Protein AF-A0AA37Z8Y3-F1 (afdb_monomer_lite)

pLDDT: mean 75.67, std 16.86, range [29.8, 94.69]

Foldseek 3Di:
DDDDPPPDDPDPPPPPPPVPPDCPPPDQLLVDALLRLLLQLLLCVLVVVPVSNCRSVVNNVVVCVVVVNDGPDDPVSSPVSSVVSNVVNVVVVVVVVVVVVVVVVVVVVVVVVVVVVVVVVVVVVVVVVVVVVVVVVVVVVVVVVVVVVVVVVVCVVVVPD

Radius of gyration: 39.71 Å; chains: 1; bounding box: 54×67×128 Å

Sequence (161 aa):
MMKAKNIALAIAVSISFLAGCSTTPLKPAMQMTDAELCTTYGYSMAAGDSNRMLEVGNEAQKRMDAHGGVLSVPKETCQALSQAGVNQLSQEQAETARSQAAWAAIGQMGQQMQAQQAQQDAYNNQQMQQANQQIQQQQQMMLMQQQTQALQGINRSLGGW

Structure (mmCIF, N/CA/C/O backbone):
data_AF-A0AA37Z8Y3-F1
#
_entry.id   AF-A0AA37Z8Y3-F1
#
loop_
_atom_site.group_PDB
_atom_site.id
_atom_site.type_symbol
_atom_site.label_atom_id
_atom_site.label_alt_id
_atom_site.label_comp_id
_atom_site.label_asym_id
_atom_site.label_entity_id
_atom_site.label_seq_id
_atom_site.pdbx_PDB_ins_code
_atom_site.Cartn_x
_atom_site.Cartn_y
_atom_site.Cartn_z
_atom_site.occupancy
_atom_site.B_iso_or_equiv
_atom_site.auth_seq_id
_atom_site.auth_comp_id
_atom_site.auth_asym_id
_atom_site.auth_atom_id
_atom_site.pdbx_PDB_model_num
ATOM 1 N N . MET A 1 1 ? -12.911 56.782 19.889 1.00 40.12 1 MET A N 1
ATOM 2 C CA . MET A 1 1 ? -12.035 55.733 20.455 1.00 40.12 1 MET A CA 1
ATOM 3 C C . MET A 1 1 ? -12.911 54.653 21.070 1.00 40.12 1 MET A C 1
ATOM 5 O O . MET A 1 1 ? -13.596 54.972 22.023 1.00 40.12 1 MET A O 1
ATOM 9 N N . MET A 1 2 ? -12.922 53.436 20.515 1.00 29.80 2 MET A N 1
ATOM 10 C CA . MET A 1 2 ? -13.019 52.143 21.223 1.00 29.80 2 MET A CA 1
ATOM 11 C C . MET A 1 2 ? -13.063 51.018 20.178 1.00 29.80 2 MET A C 1
ATOM 13 O O . MET A 1 2 ? -13.862 51.038 19.248 1.00 29.80 2 MET A O 1
ATOM 17 N N . LYS A 1 3 ? -12.104 50.096 20.303 1.00 40.84 3 LYS A N 1
ATOM 18 C CA . LYS A 1 3 ? -11.860 48.931 19.448 1.00 40.84 3 LYS A CA 1
ATOM 19 C C . LYS A 1 3 ? -12.867 47.830 19.787 1.00 40.84 3 LYS A C 1
ATOM 21 O O . LYS A 1 3 ? -12.853 47.356 20.917 1.00 40.84 3 LYS A O 1
ATOM 26 N N . ALA A 1 4 ? -13.624 47.345 18.808 1.00 42.81 4 ALA A N 1
ATOM 27 C CA . ALA A 1 4 ? -14.234 46.019 18.869 1.00 42.81 4 ALA A CA 1
ATOM 28 C C . ALA A 1 4 ? -13.414 45.086 17.969 1.00 42.81 4 ALA A C 1
ATOM 30 O O . ALA A 1 4 ? -13.477 45.147 16.744 1.00 42.81 4 ALA A O 1
ATOM 31 N N . LYS A 1 5 ? -12.552 44.285 18.602 1.00 42.62 5 LYS A N 1
ATOM 32 C CA . LYS A 1 5 ? -11.851 43.174 17.960 1.00 42.62 5 LYS A CA 1
ATOM 33 C C . LYS A 1 5 ? -12.881 42.070 17.718 1.00 42.62 5 LYS A C 1
ATOM 35 O O . LYS A 1 5 ? -13.287 41.410 18.669 1.00 42.62 5 LYS A O 1
ATOM 40 N N . ASN A 1 6 ? -13.269 41.859 16.465 1.00 44.00 6 ASN A N 1
ATOM 41 C CA . ASN A 1 6 ? -14.015 40.670 16.058 1.00 44.00 6 ASN A CA 1
ATOM 42 C C . ASN A 1 6 ? -13.067 39.465 16.094 1.00 44.00 6 ASN A C 1
ATOM 44 O O . ASN A 1 6 ? -12.444 39.108 15.099 1.00 44.00 6 ASN A O 1
ATOM 48 N N . ILE A 1 7 ? -12.911 38.882 17.281 1.00 52.03 7 ILE A N 1
ATOM 49 C CA 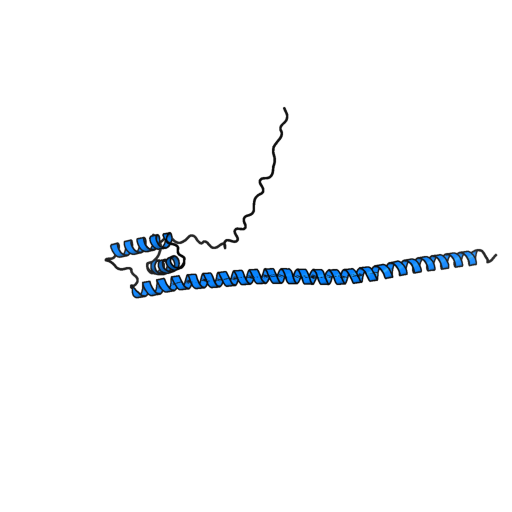. ILE A 1 7 ? -12.352 37.545 17.461 1.00 52.03 7 ILE A CA 1
ATOM 50 C C . ILE A 1 7 ? -13.543 36.597 17.371 1.00 52.03 7 ILE A C 1
ATOM 52 O O . ILE A 1 7 ? -14.281 36.432 18.336 1.00 52.03 7 ILE A O 1
ATOM 56 N N . ALA A 1 8 ? -13.752 36.007 16.200 1.00 46.00 8 ALA A N 1
ATOM 57 C CA . ALA A 1 8 ? -14.709 34.925 16.025 1.00 46.00 8 ALA A CA 1
ATOM 58 C C . ALA A 1 8 ? -14.063 33.834 15.168 1.00 46.00 8 ALA A C 1
ATOM 60 O O . ALA A 1 8 ? -14.142 33.837 13.946 1.00 46.00 8 ALA A O 1
ATOM 61 N N . LEU A 1 9 ? -13.352 32.957 15.878 1.00 39.00 9 LEU A N 1
ATOM 62 C CA . LEU A 1 9 ? -13.372 31.509 15.691 1.00 39.00 9 LEU A CA 1
ATOM 63 C C . LEU A 1 9 ? -13.322 31.018 14.228 1.00 39.00 9 LEU A C 1
ATOM 65 O O . LEU A 1 9 ? -14.317 30.570 13.664 1.00 39.00 9 LEU A O 1
ATOM 69 N N . ALA A 1 10 ? -12.126 31.016 13.638 1.00 41.56 10 ALA A N 1
ATOM 70 C CA . ALA A 1 10 ? -11.835 30.106 12.537 1.00 41.56 10 ALA A CA 1
ATOM 71 C C . ALA A 1 10 ? -11.778 28.687 13.120 1.00 41.56 10 ALA A C 1
ATOM 73 O O . ALA A 1 10 ? -10.770 28.272 13.691 1.00 41.56 10 ALA A O 1
ATOM 74 N N . ILE A 1 11 ? -12.904 27.981 13.050 1.00 48.59 11 ILE A N 1
ATOM 75 C CA . ILE A 1 11 ? -12.993 26.554 13.345 1.00 48.59 11 ILE A CA 1
ATOM 76 C C . ILE A 1 11 ? -12.061 25.857 12.354 1.00 48.59 11 ILE A C 1
ATOM 78 O O . ILE A 1 11 ? -12.352 25.763 11.162 1.00 48.59 11 ILE A O 1
ATOM 82 N N . ALA A 1 12 ? -10.909 25.417 12.856 1.00 43.72 12 ALA A N 1
ATOM 83 C CA . ALA A 1 12 ? -10.044 24.471 12.183 1.00 43.72 12 ALA A CA 1
ATOM 84 C C . ALA A 1 12 ? -10.837 23.170 12.026 1.00 43.72 12 ALA A C 1
ATOM 86 O O . ALA A 1 12 ? -10.908 22.356 12.944 1.00 43.72 12 ALA A O 1
ATOM 87 N N . VAL A 1 13 ? -11.500 23.017 10.880 1.00 45.16 13 VAL A N 1
ATOM 88 C CA . VAL A 1 13 ? -12.088 21.745 10.475 1.00 45.16 13 VAL A CA 1
ATOM 89 C C . VAL A 1 13 ? -10.921 20.817 10.169 1.00 45.16 13 VAL A C 1
ATOM 91 O O . VAL A 1 13 ? -10.295 20.873 9.112 1.00 45.16 13 VAL A O 1
ATOM 94 N N . SER A 1 14 ? -10.606 20.000 11.162 1.00 46.28 14 SER A N 1
ATOM 95 C CA . SER A 1 14 ? -9.785 18.808 11.080 1.00 46.28 14 SER A CA 1
ATOM 96 C C . SER A 1 14 ? -10.399 17.850 10.060 1.00 46.28 14 SER A C 1
ATOM 98 O O . SER A 1 14 ? -11.269 17.043 10.377 1.00 46.28 14 SER A O 1
ATOM 100 N N . ILE A 1 15 ? -9.938 17.940 8.812 1.00 51.19 15 ILE A N 1
ATOM 101 C CA . ILE A 1 15 ? -10.092 16.849 7.856 1.00 51.19 15 ILE A CA 1
ATOM 102 C C . ILE A 1 15 ? -8.981 15.856 8.165 1.00 51.19 15 ILE A C 1
ATOM 104 O O . ILE A 1 15 ? -7.804 16.086 7.888 1.00 51.19 15 ILE A O 1
ATOM 108 N N . SER A 1 16 ? -9.391 14.767 8.798 1.00 45.72 16 SER A N 1
ATOM 109 C CA . SER A 1 16 ? -8.635 13.546 9.010 1.00 45.72 16 SER A CA 1
ATOM 110 C C . SER A 1 16 ? -8.083 13.019 7.683 1.00 45.72 16 SER A C 1
ATOM 112 O O . SER A 1 16 ? -8.696 12.174 7.036 1.00 45.72 16 SER A O 1
ATOM 114 N N . PHE A 1 17 ? -6.896 13.471 7.282 1.00 37.41 17 PHE A N 1
ATOM 115 C CA . PHE A 1 17 ? -6.064 12.715 6.355 1.00 37.41 17 PHE A CA 1
ATOM 116 C C . PHE A 1 17 ? -5.413 11.571 7.136 1.00 37.41 17 PHE A C 1
ATOM 118 O O . PHE A 1 17 ? -4.233 11.597 7.458 1.00 37.41 17 PHE A O 1
ATOM 125 N N . LEU A 1 18 ? -6.197 10.523 7.390 1.00 44.38 18 LEU A N 1
ATOM 126 C CA . LEU A 1 18 ? -5.685 9.150 7.463 1.00 44.38 18 LEU A CA 1
ATOM 127 C C . LEU A 1 18 ? -5.412 8.629 6.035 1.00 44.38 18 LEU A C 1
ATOM 129 O O . LEU A 1 18 ? -5.648 7.466 5.724 1.00 44.38 18 LEU A O 1
ATOM 133 N N . ALA A 1 19 ? -4.936 9.499 5.139 1.00 46.28 19 ALA A N 1
ATOM 134 C CA . ALA A 1 19 ? -4.266 9.054 3.933 1.00 46.28 19 ALA A CA 1
ATOM 135 C C . ALA A 1 19 ? -2.916 8.523 4.410 1.00 46.28 19 ALA A C 1
ATOM 137 O O . ALA A 1 19 ? -2.111 9.288 4.939 1.00 46.28 19 ALA A O 1
ATOM 138 N N . GLY A 1 20 ? -2.736 7.205 4.330 1.00 40.12 20 GLY A N 1
ATOM 139 C CA . GLY A 1 20 ? -1.551 6.503 4.804 1.00 40.12 20 GLY A CA 1
ATOM 140 C C . GLY A 1 20 ? -0.266 7.272 4.503 1.00 40.12 20 GLY A C 1
ATOM 141 O O . GLY A 1 20 ? 0.034 7.600 3.355 1.00 40.12 20 GLY A O 1
ATOM 142 N N . CYS A 1 21 ? 0.486 7.576 5.558 1.00 46.00 21 CYS A N 1
ATOM 143 C CA . CYS A 1 21 ? 1.823 8.135 5.465 1.00 46.00 21 CYS A CA 1
ATOM 144 C C . CYS A 1 21 ? 2.772 7.095 4.854 1.00 46.00 21 CYS A C 1
ATOM 146 O O . CYS A 1 21 ? 3.476 6.409 5.584 1.00 46.00 21 CYS A O 1
ATOM 148 N N . SER A 1 22 ? 2.807 6.981 3.528 1.00 40.72 22 SER A N 1
ATOM 149 C CA . SER A 1 22 ? 3.980 6.481 2.802 1.00 40.72 22 SER A CA 1
ATOM 150 C C . SER A 1 22 ? 3.906 6.849 1.319 1.00 40.72 22 SER A C 1
ATOM 152 O O . SER A 1 22 ? 3.879 5.984 0.449 1.00 40.72 22 SER A O 1
ATOM 154 N N . THR A 1 23 ? 3.890 8.137 0.990 1.00 45.41 23 THR A N 1
ATOM 155 C CA . THR A 1 23 ? 4.282 8.559 -0.360 1.00 45.41 23 THR A CA 1
ATOM 156 C C . THR A 1 23 ? 5.756 8.919 -0.320 1.00 45.41 23 THR A C 1
ATOM 158 O O . THR A 1 23 ? 6.150 10.083 -0.305 1.00 45.41 23 THR A O 1
ATOM 161 N N . THR A 1 24 ? 6.607 7.889 -0.279 1.00 47.66 24 THR A N 1
ATOM 162 C CA . THR A 1 24 ? 7.974 8.061 -0.776 1.00 47.66 24 THR A CA 1
ATOM 163 C C . THR A 1 24 ? 7.840 8.711 -2.153 1.00 47.66 24 THR A C 1
ATOM 165 O O . THR A 1 24 ? 7.071 8.193 -2.970 1.00 47.66 24 THR A O 1
ATOM 168 N N . PRO A 1 25 ? 8.487 9.861 -2.411 1.00 54.38 25 PRO A N 1
ATOM 169 C CA . PRO A 1 25 ? 8.335 10.543 -3.684 1.00 54.38 25 PRO A CA 1
ATOM 170 C C . PRO A 1 25 ? 8.667 9.562 -4.805 1.00 54.38 25 PRO A C 1
ATOM 172 O O . PRO A 1 25 ? 9.706 8.897 -4.771 1.00 54.38 25 PRO A O 1
ATOM 175 N N . LEU A 1 26 ? 7.745 9.432 -5.763 1.00 73.56 26 LEU A N 1
ATOM 176 C CA . LEU A 1 26 ? 7.905 8.520 -6.886 1.00 73.56 26 LEU A CA 1
ATOM 177 C C . LEU A 1 26 ? 9.221 8.853 -7.592 1.00 73.56 26 LEU A C 1
ATOM 179 O O . LEU A 1 26 ? 9.425 9.979 -8.047 1.00 73.56 26 LEU A O 1
ATOM 183 N N . LYS A 1 27 ? 10.118 7.866 -7.676 1.00 85.19 27 LYS A N 1
ATOM 184 C CA . LYS A 1 27 ? 11.382 7.983 -8.411 1.00 85.19 27 LYS A CA 1
ATOM 185 C C . LYS A 1 27 ? 11.076 8.474 -9.837 1.00 85.19 27 LYS A C 1
ATOM 187 O O . LYS A 1 27 ? 10.258 7.838 -10.497 1.00 85.19 27 LYS A O 1
ATOM 192 N N . PRO A 1 28 ? 11.658 9.573 -10.338 1.00 89.06 28 PRO A N 1
ATOM 193 C CA . PRO A 1 28 ? 11.397 10.026 -11.707 1.00 89.06 28 PRO A CA 1
ATOM 194 C C . PRO A 1 28 ? 11.792 8.956 -12.733 1.00 89.06 28 PRO A C 1
ATOM 196 O O . PRO A 1 28 ? 12.810 8.286 -12.539 1.00 89.06 28 PRO A O 1
ATOM 199 N N . ALA A 1 29 ? 11.038 8.809 -13.829 1.00 90.44 29 ALA A N 1
ATOM 200 C CA . ALA A 1 29 ? 11.275 7.759 -14.830 1.00 90.44 29 ALA A CA 1
ATOM 201 C C . ALA A 1 29 ? 12.714 7.785 -15.377 1.00 90.44 29 ALA A C 1
ATOM 203 O O . ALA A 1 29 ? 13.362 6.750 -15.491 1.00 90.44 29 ALA A O 1
ATOM 204 N N . MET A 1 30 ? 13.277 8.977 -15.596 1.00 89.81 30 MET A N 1
ATOM 205 C CA . MET A 1 30 ? 14.659 9.159 -16.067 1.00 89.81 30 MET A CA 1
ATOM 206 C C . MET A 1 30 ? 15.737 8.549 -15.153 1.00 89.81 30 MET A C 1
ATOM 208 O O . MET A 1 30 ? 16.848 8.291 -15.604 1.00 89.81 30 MET A O 1
ATOM 212 N N . GLN A 1 31 ? 15.436 8.328 -13.870 1.00 90.62 31 GLN A N 1
ATOM 213 C CA . GLN A 1 31 ? 16.372 7.738 -12.907 1.00 90.62 31 GLN A CA 1
ATOM 214 C C . GLN A 1 31 ? 16.196 6.219 -12.784 1.00 90.62 31 GLN A C 1
ATOM 216 O O . GLN A 1 31 ? 16.954 5.564 -12.067 1.00 90.62 31 GLN A O 1
ATOM 221 N N . MET A 1 32 ? 15.167 5.654 -13.420 1.00 91.19 32 MET A N 1
ATOM 222 C CA . MET A 1 32 ? 14.862 4.228 -13.369 1.00 91.19 32 MET A CA 1
ATOM 223 C C . MET A 1 32 ? 15.792 3.419 -14.266 1.00 91.19 32 MET A C 1
ATOM 225 O O . MET A 1 32 ? 16.266 3.895 -15.291 1.00 91.19 32 MET A O 1
ATOM 229 N N . THR A 1 33 ? 16.023 2.170 -13.901 1.00 92.69 33 THR A N 1
ATOM 230 C CA . THR A 1 33 ? 16.534 1.124 -14.789 1.00 92.69 33 THR A CA 1
ATOM 231 C C . THR A 1 33 ? 15.429 0.658 -15.737 1.00 92.69 33 THR A C 1
ATOM 233 O O . THR A 1 33 ? 14.247 0.861 -15.466 1.00 92.69 33 THR A O 1
ATOM 236 N N . ASP A 1 34 ? 15.779 -0.009 -16.835 1.00 92.19 34 ASP A N 1
ATOM 237 C CA . ASP A 1 34 ? 14.764 -0.487 -17.785 1.00 92.19 34 ASP A CA 1
ATOM 238 C C . ASP A 1 34 ? 13.829 -1.536 -17.164 1.00 92.19 34 ASP A C 1
ATOM 240 O O . ASP A 1 34 ? 12.640 -1.571 -17.471 1.00 92.19 34 ASP A O 1
ATOM 244 N N . ALA A 1 35 ? 14.338 -2.340 -16.225 1.00 91.69 35 ALA A N 1
ATOM 245 C CA . ALA A 1 35 ? 13.518 -3.258 -15.442 1.00 91.69 35 ALA A CA 1
ATOM 246 C C . ALA A 1 35 ? 12.496 -2.508 -14.570 1.00 91.69 35 ALA A C 1
ATOM 248 O O . ALA A 1 35 ? 11.319 -2.865 -14.550 1.00 91.69 35 ALA A O 1
ATOM 249 N N . GLU A 1 36 ? 12.926 -1.441 -13.887 1.00 92.25 36 GLU A N 1
ATOM 250 C CA . GLU A 1 36 ? 12.032 -0.582 -13.102 1.00 92.25 36 GLU A CA 1
ATOM 251 C C . GLU A 1 36 ? 10.998 0.122 -13.989 1.00 92.25 36 GLU A C 1
ATOM 253 O O . GLU A 1 36 ? 9.844 0.228 -13.579 1.00 92.25 36 GLU A O 1
ATOM 258 N N . LEU A 1 37 ? 11.365 0.550 -15.204 1.00 93.81 37 LEU A N 1
ATOM 259 C CA . LEU A 1 37 ? 10.415 1.111 -16.170 1.00 93.81 37 LEU A CA 1
ATOM 260 C C . LEU A 1 37 ? 9.341 0.075 -16.541 1.00 93.81 37 LEU A C 1
ATOM 262 O O . LEU A 1 37 ? 8.153 0.373 -16.447 1.00 93.81 37 LEU A O 1
ATOM 266 N N . CYS A 1 38 ? 9.730 -1.159 -16.876 1.00 93.75 38 CYS A N 1
ATOM 267 C CA . CYS A 1 38 ? 8.789 -2.233 -17.216 1.00 93.75 38 CYS A CA 1
ATOM 268 C C . CYS A 1 38 ? 7.827 -2.566 -16.065 1.00 93.75 38 CYS A C 1
ATOM 270 O O . CYS A 1 38 ? 6.614 -2.632 -16.275 1.00 93.75 38 CYS A O 1
ATOM 272 N N . THR A 1 39 ? 8.342 -2.723 -14.841 1.00 93.75 39 THR A N 1
ATOM 273 C CA . THR A 1 39 ? 7.510 -2.987 -13.656 1.00 93.75 39 THR A CA 1
ATOM 274 C C . THR A 1 39 ? 6.583 -1.814 -13.349 1.00 93.75 39 THR A C 1
ATOM 276 O O . THR A 1 39 ? 5.385 -2.004 -13.132 1.00 93.75 39 THR A O 1
ATOM 279 N N . THR A 1 40 ? 7.110 -0.585 -13.374 1.00 93.06 40 THR A N 1
ATOM 280 C CA . THR A 1 40 ? 6.332 0.624 -13.065 1.00 93.06 40 THR A CA 1
ATOM 281 C C . THR A 1 40 ? 5.243 0.859 -14.105 1.00 93.06 40 THR A C 1
ATOM 283 O O . THR A 1 40 ? 4.150 1.287 -13.740 1.00 93.06 40 THR A O 1
ATOM 286 N N . TYR A 1 41 ? 5.496 0.551 -15.379 1.00 93.56 41 TYR A N 1
ATOM 287 C CA . TYR A 1 41 ? 4.494 0.647 -16.439 1.00 93.56 41 TYR A CA 1
ATOM 288 C C . TYR A 1 41 ? 3.288 -0.260 -16.157 1.00 93.56 41 TYR A C 1
ATOM 290 O O . TYR A 1 41 ? 2.151 0.207 -16.167 1.00 93.56 41 TYR A O 1
ATOM 298 N N . GLY A 1 42 ? 3.521 -1.533 -15.820 1.00 89.69 42 GLY A N 1
ATOM 299 C CA . GLY A 1 42 ? 2.441 -2.463 -15.471 1.00 89.69 42 GLY A CA 1
ATOM 300 C C . GLY A 1 42 ? 1.684 -2.067 -14.202 1.00 89.69 42 GLY A C 1
ATOM 301 O O . GLY A 1 42 ? 0.453 -2.097 -14.180 1.00 89.69 42 GLY A O 1
ATOM 302 N N . TYR A 1 43 ? 2.406 -1.612 -13.174 1.00 93.06 43 TYR A N 1
ATOM 303 C CA . TYR A 1 43 ? 1.806 -1.086 -11.945 1.00 93.06 43 TYR A CA 1
ATOM 304 C C . TYR A 1 43 ? 0.898 0.123 -12.221 1.00 93.06 43 TYR A C 1
ATOM 306 O O . TYR A 1 43 ? -0.263 0.137 -11.821 1.00 93.06 43 TYR A O 1
ATOM 314 N N . SER A 1 44 ? 1.402 1.131 -12.943 1.00 92.88 44 SER A N 1
ATOM 315 C CA . SER A 1 44 ? 0.651 2.361 -13.245 1.00 92.88 44 SER A CA 1
ATOM 316 C C . SER A 1 44 ? -0.530 2.114 -14.185 1.00 92.88 44 SER A C 1
ATOM 318 O O . SER A 1 44 ? -1.577 2.738 -14.020 1.00 92.88 44 SER A O 1
ATOM 320 N N . MET A 1 45 ? -0.419 1.138 -15.090 1.00 91.94 45 MET A N 1
ATOM 321 C CA . MET A 1 45 ? -1.548 0.649 -15.881 1.00 91.94 45 MET A CA 1
ATOM 322 C C . MET A 1 45 ? -2.646 0.042 -15.011 1.00 91.94 45 MET A C 1
ATOM 324 O O . MET A 1 45 ? -3.809 0.409 -15.167 1.00 91.94 45 MET A O 1
ATOM 328 N N . ALA A 1 46 ? -2.295 -0.838 -14.072 1.00 90.88 46 ALA A N 1
ATOM 329 C CA . ALA A 1 46 ? -3.270 -1.418 -13.152 1.00 90.88 46 ALA A CA 1
ATOM 330 C C . ALA A 1 46 ? -3.872 -0.371 -12.196 1.00 90.88 46 ALA A C 1
ATOM 332 O O . ALA A 1 46 ? -5.038 -0.478 -11.821 1.00 90.88 46 ALA A O 1
ATOM 333 N N . ALA A 1 47 ? -3.096 0.654 -11.832 1.00 88.94 47 ALA A N 1
ATOM 334 C CA . ALA A 1 47 ? -3.530 1.741 -10.956 1.00 88.94 47 ALA A CA 1
ATOM 335 C C . ALA A 1 47 ? -4.384 2.800 -11.673 1.00 88.94 47 ALA A C 1
ATOM 337 O O . ALA A 1 47 ? -4.959 3.664 -11.013 1.00 88.94 47 ALA A O 1
ATOM 338 N N . GLY A 1 48 ? -4.465 2.763 -13.008 1.00 90.56 48 GLY A N 1
ATOM 339 C CA . GLY A 1 48 ? -5.136 3.791 -13.807 1.00 90.56 48 GLY A CA 1
ATOM 340 C C . GLY A 1 48 ? -4.397 5.136 -13.843 1.00 90.56 48 GLY A C 1
ATOM 341 O O . GLY A 1 48 ? -4.972 6.143 -14.262 1.00 90.56 48 GLY A O 1
ATOM 342 N N . ASP A 1 49 ? -3.125 5.177 -13.433 1.00 91.38 49 ASP A N 1
ATOM 343 C CA . ASP A 1 49 ? -2.307 6.391 -13.428 1.00 91.38 49 ASP A CA 1
ATOM 344 C C . ASP A 1 49 ? -1.740 6.658 -14.828 1.00 91.38 49 ASP A C 1
ATOM 346 O O . ASP A 1 49 ? -0.616 6.286 -15.180 1.00 91.38 49 ASP A O 1
ATOM 350 N N . SER A 1 50 ? -2.561 7.310 -15.650 1.00 91.06 50 SER A N 1
ATOM 351 C CA . SER A 1 50 ? -2.231 7.613 -17.047 1.00 91.06 50 SER A CA 1
ATOM 352 C C . SER A 1 50 ? -1.031 8.556 -17.182 1.00 91.06 50 SER A C 1
ATOM 354 O O . SER A 1 50 ? -0.258 8.428 -18.128 1.00 91.06 50 SER A O 1
ATOM 356 N N . ASN A 1 51 ? -0.833 9.476 -16.232 1.00 92.44 51 ASN A N 1
ATOM 357 C CA . ASN A 1 51 ? 0.305 10.398 -16.262 1.00 92.44 51 ASN A CA 1
ATOM 358 C C . ASN A 1 51 ? 1.608 9.641 -16.031 1.00 92.44 51 ASN A C 1
ATOM 360 O O . ASN A 1 51 ? 2.577 9.821 -16.771 1.00 92.44 51 ASN A O 1
ATOM 364 N N . ARG A 1 52 ? 1.611 8.749 -15.038 1.00 90.75 52 ARG A N 1
ATOM 365 C CA . ARG A 1 52 ? 2.775 7.926 -14.737 1.00 90.75 52 ARG A CA 1
ATOM 366 C C . ARG A 1 52 ? 3.077 6.922 -15.841 1.00 90.75 52 ARG A C 1
ATOM 368 O O . ARG A 1 52 ? 4.241 6.733 -16.187 1.00 90.75 52 ARG A O 1
ATOM 375 N N . MET A 1 53 ? 2.040 6.331 -16.429 1.00 92.94 53 MET A N 1
ATOM 376 C CA . MET A 1 53 ? 2.180 5.445 -17.582 1.00 92.94 53 MET A CA 1
ATOM 377 C C . MET A 1 53 ? 2.856 6.161 -18.759 1.00 92.94 53 MET A C 1
ATOM 379 O O . MET A 1 53 ? 3.781 5.612 -19.358 1.00 92.94 53 MET A O 1
ATOM 383 N N . LEU A 1 54 ? 2.430 7.390 -19.072 1.00 93.56 54 LEU A N 1
ATOM 384 C CA . LEU A 1 54 ? 3.024 8.199 -20.139 1.00 93.56 54 LEU A CA 1
ATOM 385 C C . LEU A 1 54 ? 4.468 8.598 -19.827 1.00 93.56 54 LEU A C 1
ATOM 387 O O . LEU A 1 54 ? 5.322 8.504 -20.702 1.00 93.56 54 LEU A O 1
ATOM 391 N N . GLU A 1 55 ? 4.762 9.016 -18.596 1.00 93.75 55 GLU A N 1
ATOM 392 C CA . GLU A 1 55 ? 6.122 9.373 -18.172 1.00 93.75 55 GLU A CA 1
ATOM 393 C C . GLU A 1 55 ? 7.097 8.202 -18.378 1.00 93.75 55 GLU A C 1
ATOM 395 O O . GLU A 1 55 ? 8.145 8.351 -19.010 1.00 93.75 55 GLU A O 1
ATOM 400 N N . VAL A 1 56 ? 6.722 7.021 -17.882 1.00 93.50 56 VAL A N 1
ATOM 401 C CA . VAL A 1 56 ? 7.529 5.798 -17.961 1.00 93.50 56 VAL A CA 1
ATOM 402 C C . VAL A 1 56 ? 7.632 5.291 -19.401 1.00 93.50 56 VAL A C 1
ATOM 404 O O . VAL A 1 56 ? 8.718 4.915 -19.839 1.00 93.50 56 VAL A O 1
ATOM 407 N N . GLY A 1 57 ? 6.530 5.323 -20.155 1.00 92.00 57 GLY A N 1
ATOM 408 C CA . GLY A 1 57 ? 6.501 4.926 -21.562 1.00 92.00 57 GLY A CA 1
ATOM 409 C C . GLY A 1 57 ? 7.365 5.824 -22.450 1.00 92.00 57 GLY A C 1
ATOM 410 O O . GLY A 1 57 ? 8.117 5.319 -23.281 1.00 92.00 57 GLY A O 1
ATOM 411 N N . ASN A 1 58 ? 7.326 7.141 -22.236 1.00 94.69 58 ASN A N 1
ATOM 412 C CA . ASN A 1 58 ? 8.142 8.098 -22.985 1.00 94.69 58 ASN A CA 1
ATOM 413 C C . ASN A 1 58 ? 9.637 7.927 -22.695 1.00 94.69 58 ASN A C 1
ATOM 415 O O . ASN A 1 58 ? 10.451 7.985 -23.615 1.00 94.69 58 ASN A O 1
ATOM 419 N N . GLU A 1 59 ? 10.013 7.691 -21.436 1.00 93.62 59 GLU A N 1
ATOM 420 C CA . GLU A 1 59 ? 11.411 7.420 -21.091 1.00 93.62 59 GLU A CA 1
ATOM 421 C C . GLU A 1 59 ? 11.887 6.084 -21.682 1.00 93.62 59 GLU A C 1
ATOM 423 O O . GLU A 1 59 ? 12.987 6.020 -22.233 1.00 93.62 59 GLU A O 1
ATOM 428 N N . ALA A 1 60 ? 11.056 5.036 -21.648 1.00 90.75 60 ALA A N 1
ATOM 429 C CA . ALA A 1 60 ? 11.370 3.767 -22.301 1.00 90.75 60 ALA A CA 1
ATOM 430 C C . ALA A 1 60 ? 11.551 3.940 -23.819 1.00 90.75 60 ALA A C 1
ATOM 432 O O . ALA A 1 60 ? 12.531 3.448 -24.377 1.00 90.75 60 ALA A O 1
ATOM 433 N N . GLN A 1 61 ? 10.664 4.691 -24.482 1.00 91.00 61 GLN A N 1
ATOM 434 C CA . GLN A 1 61 ? 10.774 4.988 -25.913 1.00 91.00 61 GLN A CA 1
ATOM 435 C C . GLN A 1 61 ? 12.065 5.735 -26.237 1.00 91.00 61 GLN A C 1
ATOM 437 O O . GLN A 1 61 ? 12.816 5.315 -27.112 1.00 91.00 61 GLN A O 1
ATOM 442 N N . LYS A 1 62 ? 12.381 6.781 -25.470 1.00 92.25 62 LYS A N 1
ATOM 443 C CA . LYS A 1 62 ? 13.617 7.552 -25.627 1.00 92.25 62 LYS A CA 1
ATOM 444 C C . LYS A 1 62 ? 14.869 6.672 -25.531 1.00 92.25 62 LYS A C 1
ATOM 446 O O . LYS A 1 62 ? 15.828 6.892 -26.268 1.00 92.25 62 LYS A O 1
ATOM 451 N N . ARG A 1 63 ? 14.878 5.677 -24.637 1.00 90.75 63 ARG A N 1
ATOM 452 C CA . ARG A 1 63 ? 15.988 4.717 -24.512 1.00 90.75 63 ARG A CA 1
ATOM 453 C C . ARG A 1 63 ? 16.048 3.756 -25.686 1.00 90.75 63 ARG A C 1
ATOM 455 O O . ARG A 1 63 ? 17.131 3.538 -26.217 1.00 90.75 63 ARG A O 1
ATOM 462 N N . MET A 1 64 ? 14.908 3.233 -26.129 1.00 87.44 64 MET A N 1
ATOM 463 C CA . MET A 1 64 ? 14.856 2.398 -27.328 1.00 87.44 64 MET A CA 1
ATOM 464 C C . MET A 1 64 ? 15.380 3.162 -28.548 1.00 87.44 64 MET A C 1
ATOM 466 O O . MET A 1 64 ? 16.224 2.637 -29.266 1.00 87.44 64 MET A O 1
ATOM 470 N N . ASP A 1 65 ? 14.983 4.421 -28.733 1.00 89.38 65 ASP A N 1
ATOM 471 C CA . ASP A 1 65 ? 15.470 5.264 -29.831 1.00 89.38 65 ASP A CA 1
ATOM 472 C C . ASP A 1 65 ? 16.991 5.491 -29.751 1.00 89.38 65 ASP A C 1
ATOM 474 O O . ASP A 1 65 ? 17.680 5.472 -30.771 1.00 89.38 65 ASP A O 1
ATOM 478 N N . ALA A 1 66 ? 17.540 5.638 -28.540 1.00 86.56 66 ALA A N 1
ATOM 479 C CA . ALA A 1 66 ? 18.979 5.792 -28.313 1.00 86.56 66 ALA A CA 1
ATOM 480 C C . ALA A 1 66 ? 19.786 4.487 -28.486 1.00 86.56 66 ALA A C 1
ATOM 482 O O . ALA A 1 66 ? 20.983 4.543 -28.771 1.00 86.56 66 ALA A O 1
ATOM 483 N N . HIS A 1 67 ? 19.152 3.322 -28.322 1.00 81.19 67 HIS A N 1
ATOM 484 C CA . HIS A 1 67 ? 19.801 2.004 -28.304 1.00 81.19 67 HIS A CA 1
ATOM 485 C C . HIS A 1 67 ? 19.395 1.090 -29.473 1.00 81.19 67 HIS A C 1
ATOM 487 O O . HIS A 1 67 ? 19.587 -0.123 -29.410 1.00 81.19 67 HIS A O 1
ATOM 493 N N . GLY A 1 68 ? 18.870 1.649 -30.567 1.00 74.88 68 GLY A N 1
ATOM 494 C CA . GLY A 1 68 ? 18.578 0.884 -31.787 1.00 74.88 68 GLY A CA 1
ATOM 495 C C . GLY A 1 68 ? 17.314 0.021 -31.706 1.00 74.88 68 GLY A C 1
ATOM 496 O O . GLY A 1 68 ? 17.230 -1.018 -32.356 1.00 74.88 68 GLY A O 1
ATOM 497 N N . GLY A 1 69 ? 16.330 0.450 -30.918 1.00 72.06 69 GLY A N 1
ATOM 498 C CA . GLY A 1 69 ? 15.003 -0.158 -30.809 1.00 72.06 69 GLY A CA 1
ATOM 499 C C . GLY A 1 69 ? 14.845 -1.176 -29.679 1.00 72.06 69 GLY A C 1
ATOM 500 O O . GLY A 1 69 ? 13.835 -1.876 -29.646 1.00 72.06 69 GLY A O 1
ATOM 501 N N . VAL A 1 70 ? 15.814 -1.282 -28.763 1.00 74.38 70 VAL A N 1
ATOM 502 C CA . VAL A 1 70 ? 15.783 -2.252 -27.657 1.00 74.38 70 VAL A CA 1
ATOM 503 C C . VAL A 1 70 ? 16.080 -1.598 -26.312 1.00 74.38 70 VAL A C 1
ATOM 505 O O . VAL A 1 70 ? 16.899 -0.689 -26.209 1.00 74.38 70 VAL A O 1
ATOM 508 N N . LEU A 1 71 ? 15.410 -2.086 -25.270 1.00 84.25 71 LEU A N 1
ATOM 509 C CA . LEU A 1 71 ? 15.817 -1.855 -23.887 1.00 84.25 71 LEU A CA 1
ATOM 510 C C . LEU A 1 71 ? 16.917 -2.855 -23.508 1.00 84.25 71 LEU A C 1
ATOM 512 O O . LEU A 1 71 ? 17.072 -3.899 -24.142 1.00 84.25 71 LEU A O 1
ATOM 516 N N . SER A 1 72 ? 17.648 -2.576 -22.429 1.00 86.50 72 SER A N 1
ATOM 517 C CA . SER A 1 72 ? 18.614 -3.526 -21.854 1.00 86.50 72 SER A CA 1
ATOM 518 C C . SER A 1 72 ? 17.959 -4.817 -21.342 1.00 86.50 72 SER A C 1
ATOM 520 O O . SER A 1 72 ? 18.633 -5.835 -21.188 1.00 86.50 72 SER A O 1
ATOM 522 N N . VAL A 1 73 ? 16.642 -4.793 -21.108 1.00 87.38 73 VAL A N 1
ATOM 523 C CA . VAL A 1 73 ? 15.835 -5.970 -20.773 1.00 87.38 73 VAL A CA 1
ATOM 524 C C . VAL A 1 73 ? 15.132 -6.531 -22.018 1.00 87.38 73 VAL A C 1
ATOM 526 O O . VAL A 1 73 ? 14.522 -5.766 -22.769 1.00 87.38 73 VAL A O 1
ATOM 529 N N . PRO A 1 74 ? 15.150 -7.863 -22.233 1.00 90.31 74 PRO A N 1
ATOM 530 C CA . PRO A 1 74 ? 14.380 -8.500 -23.299 1.00 90.31 74 PRO A CA 1
ATOM 531 C C . PRO A 1 74 ? 12.881 -8.221 -23.180 1.00 90.31 74 PRO A C 1
ATOM 533 O O . PRO A 1 74 ? 12.353 -8.023 -22.080 1.00 90.31 74 PRO A O 1
ATOM 536 N N . LYS A 1 75 ? 12.171 -8.271 -24.309 1.00 87.19 75 LYS A N 1
ATOM 537 C CA . LYS A 1 75 ? 10.729 -8.004 -24.373 1.00 87.19 75 LYS A CA 1
ATOM 538 C C . LYS A 1 75 ? 9.930 -8.929 -23.454 1.00 87.19 75 LYS A C 1
ATOM 540 O O . LYS A 1 75 ? 9.055 -8.461 -22.731 1.00 87.19 75 LYS A O 1
ATOM 545 N N . GLU A 1 76 ? 10.243 -10.219 -23.456 1.00 91.25 76 GLU A N 1
ATOM 546 C CA . GLU A 1 76 ? 9.575 -11.239 -22.643 1.00 91.25 76 GLU A CA 1
ATOM 547 C C . GLU A 1 76 ? 9.789 -10.964 -21.148 1.00 91.25 76 GLU A C 1
ATOM 549 O O . GLU A 1 76 ? 8.855 -11.040 -20.349 1.00 91.25 76 GLU A O 1
ATOM 554 N N . THR A 1 77 ? 11.003 -10.548 -20.775 1.00 91.25 77 THR A N 1
ATOM 555 C CA . THR A 1 77 ? 11.329 -10.126 -19.408 1.00 91.25 77 THR A CA 1
ATOM 556 C C . THR A 1 77 ? 10.550 -8.872 -19.023 1.00 91.25 77 THR A C 1
ATOM 558 O O . THR A 1 77 ? 9.983 -8.813 -17.936 1.00 91.25 77 THR A O 1
ATOM 561 N N . CYS A 1 78 ? 10.458 -7.884 -19.915 1.00 91.06 78 CYS A N 1
ATOM 562 C CA . CYS A 1 78 ? 9.686 -6.667 -19.677 1.00 91.06 78 CYS A CA 1
ATOM 563 C C . CYS A 1 78 ? 8.187 -6.958 -19.487 1.00 91.06 78 CYS A C 1
ATOM 565 O O . CYS A 1 78 ? 7.552 -6.378 -18.608 1.00 91.06 78 CYS A O 1
ATOM 567 N N . GLN A 1 79 ? 7.624 -7.901 -20.249 1.00 92.81 79 GLN A N 1
ATOM 568 C CA . GLN A 1 79 ? 6.241 -8.357 -20.076 1.00 92.81 79 GLN A CA 1
ATOM 569 C C . GLN A 1 79 ? 6.028 -9.031 -18.715 1.00 92.81 79 GLN A C 1
ATOM 571 O O . GLN A 1 79 ? 5.059 -8.715 -18.024 1.00 92.81 79 GLN A O 1
ATOM 576 N N . ALA A 1 80 ? 6.946 -9.909 -18.301 1.00 94.62 80 ALA A N 1
ATOM 577 C CA . ALA A 1 80 ? 6.885 -10.553 -16.991 1.00 94.62 80 ALA A CA 1
ATOM 578 C C . ALA A 1 80 ? 6.995 -9.535 -15.843 1.00 94.62 80 ALA A C 1
ATOM 580 O O . ALA A 1 80 ? 6.247 -9.618 -14.870 1.00 94.62 80 ALA A O 1
ATOM 581 N N . LEU A 1 81 ? 7.879 -8.543 -15.976 1.00 93.75 81 LEU A N 1
ATOM 582 C CA . LEU A 1 81 ? 8.042 -7.454 -15.010 1.00 93.75 81 LEU A CA 1
ATOM 583 C C . LEU A 1 81 ? 6.806 -6.552 -14.942 1.00 93.75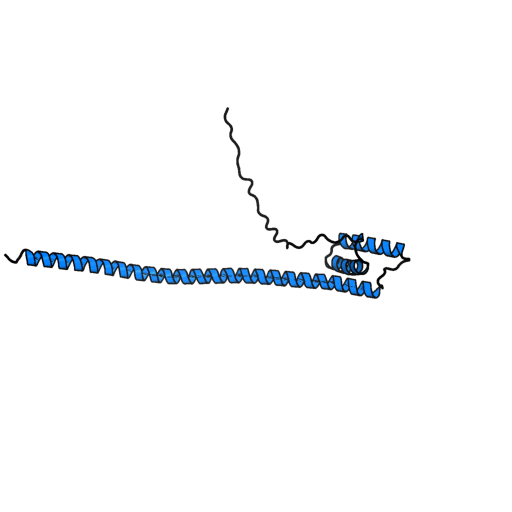 81 LEU A C 1
ATOM 585 O O . LEU A 1 81 ? 6.347 -6.224 -13.852 1.00 93.75 81 LEU A O 1
ATOM 589 N N . SER A 1 82 ? 6.213 -6.213 -16.086 1.00 93.00 82 SER A N 1
ATOM 590 C CA . SER A 1 82 ? 4.947 -5.476 -16.142 1.00 93.00 82 SER A CA 1
ATOM 591 C C . SER A 1 82 ? 3.834 -6.235 -15.412 1.00 93.00 82 SER A C 1
ATOM 593 O O . SER A 1 82 ? 3.174 -5.679 -14.535 1.00 93.00 82 SER A O 1
ATOM 595 N N . GLN A 1 83 ? 3.691 -7.542 -15.663 1.00 93.06 83 GLN A N 1
ATOM 596 C CA . GLN A 1 83 ? 2.737 -8.378 -14.930 1.00 93.06 83 GLN A CA 1
ATOM 597 C C . GLN A 1 83 ? 3.055 -8.451 -13.427 1.00 93.06 83 GLN A C 1
ATOM 599 O O . GLN A 1 83 ? 2.138 -8.455 -12.606 1.00 93.06 83 GLN A O 1
ATOM 604 N N . ALA A 1 84 ? 4.335 -8.478 -13.045 1.00 92.50 84 ALA A N 1
ATOM 605 C CA . ALA A 1 84 ? 4.735 -8.404 -11.643 1.00 92.50 84 ALA A CA 1
ATOM 606 C C . ALA A 1 84 ? 4.298 -7.076 -11.000 1.00 92.50 84 ALA A C 1
ATOM 608 O O . ALA A 1 84 ? 3.786 -7.095 -9.884 1.00 92.50 84 ALA A O 1
ATOM 609 N N . GLY A 1 85 ? 4.401 -5.954 -11.719 1.00 88.94 85 GLY A N 1
ATOM 610 C CA . GLY A 1 85 ? 3.884 -4.653 -11.283 1.00 88.94 85 GLY A CA 1
ATOM 611 C C . GLY A 1 85 ? 2.361 -4.636 -11.103 1.00 88.94 85 GLY A C 1
ATOM 612 O O . GLY A 1 85 ? 1.866 -4.133 -10.096 1.00 88.94 85 GLY A O 1
ATOM 613 N N . VAL A 1 86 ? 1.608 -5.258 -12.017 1.00 91.56 86 VAL A N 1
ATOM 614 C CA . VAL A 1 86 ? 0.151 -5.454 -11.863 1.00 91.56 86 VAL A CA 1
ATOM 615 C C . VAL A 1 86 ? -0.157 -6.257 -10.591 1.00 91.56 86 VAL A C 1
ATOM 617 O O . VAL A 1 86 ? -1.024 -5.887 -9.798 1.00 91.56 86 VAL A O 1
ATOM 620 N N . ASN A 1 87 ? 0.577 -7.350 -10.371 1.00 89.94 87 ASN A N 1
ATOM 621 C CA . ASN A 1 87 ? 0.394 -8.211 -9.203 1.00 89.94 87 ASN A CA 1
ATOM 622 C C . ASN A 1 87 ? 0.764 -7.495 -7.898 1.00 89.94 87 ASN A C 1
ATOM 624 O O . ASN A 1 87 ? 0.116 -7.731 -6.879 1.00 89.94 87 ASN A O 1
ATOM 628 N N . GLN A 1 88 ? 1.773 -6.622 -7.925 1.00 89.69 88 GLN A N 1
ATOM 629 C CA . GLN A 1 88 ? 2.157 -5.803 -6.780 1.00 89.69 88 GLN A CA 1
ATOM 630 C C . GLN A 1 88 ? 0.996 -4.906 -6.341 1.00 89.69 88 GLN A C 1
ATOM 632 O O . GLN A 1 88 ? 0.627 -4.933 -5.170 1.00 89.69 88 GLN A O 1
ATOM 637 N N . LEU A 1 89 ? 0.351 -4.193 -7.271 1.00 87.94 89 LEU A N 1
ATOM 638 C CA . LEU A 1 89 ? -0.811 -3.369 -6.930 1.00 87.94 89 LEU A CA 1
ATOM 639 C C . LEU A 1 89 ? -1.953 -4.208 -6.339 1.00 87.94 89 LEU A C 1
ATOM 641 O O . LEU A 1 89 ? -2.583 -3.806 -5.364 1.00 87.94 89 LEU A O 1
ATOM 645 N N . SER A 1 90 ? -2.220 -5.387 -6.907 1.00 85.25 90 SER A N 1
ATOM 646 C CA . SER A 1 90 ? -3.252 -6.286 -6.378 1.00 85.25 90 SER A CA 1
ATOM 647 C C . SER A 1 90 ? -2.956 -6.717 -4.935 1.00 85.25 90 SER A C 1
ATOM 649 O O . SER A 1 90 ? -3.869 -6.759 -4.106 1.00 85.25 90 SER A O 1
ATOM 651 N N . GLN A 1 91 ? -1.687 -6.980 -4.607 1.00 85.56 91 GLN A N 1
ATOM 652 C CA . GLN A 1 91 ? -1.263 -7.288 -3.240 1.00 85.56 91 GLN A CA 1
ATOM 653 C C . GLN A 1 91 ? -1.427 -6.086 -2.306 1.00 85.56 91 GLN A C 1
ATOM 655 O O . GLN A 1 91 ? -1.993 -6.242 -1.226 1.00 85.56 91 GLN A O 1
ATOM 660 N N . GLU A 1 92 ? -1.024 -4.889 -2.738 1.00 86.38 92 GLU A N 1
ATOM 661 C CA . GLU A 1 92 ? -1.184 -3.651 -1.963 1.00 86.38 92 GLU A CA 1
ATOM 662 C C . GLU A 1 92 ? -2.664 -3.345 -1.674 1.00 86.38 92 GLU A C 1
ATOM 664 O O . GLU A 1 92 ? -3.029 -2.983 -0.552 1.00 86.38 92 GLU A O 1
ATOM 669 N N . GLN A 1 93 ? -3.548 -3.549 -2.655 1.00 85.25 93 GLN A N 1
ATOM 670 C CA . GLN A 1 93 ? -4.994 -3.398 -2.474 1.00 85.25 93 GLN A CA 1
ATOM 671 C C . GLN A 1 93 ? -5.561 -4.437 -1.502 1.00 85.25 93 GLN A C 1
ATOM 673 O O . GLN A 1 93 ? -6.371 -4.095 -0.638 1.00 85.25 93 GLN A O 1
ATOM 678 N N . ALA A 1 94 ? -5.124 -5.695 -1.602 1.00 80.12 94 ALA A N 1
ATOM 679 C CA . ALA A 1 94 ? -5.544 -6.750 -0.685 1.00 80.12 94 ALA A CA 1
ATOM 680 C C . ALA A 1 94 ? -5.081 -6.474 0.755 1.00 80.12 94 ALA A C 1
ATOM 682 O O . ALA A 1 94 ? -5.848 -6.669 1.700 1.00 80.12 94 ALA A O 1
ATOM 683 N N . GLU A 1 95 ? -3.851 -5.997 0.937 1.00 83.19 95 GLU A N 1
ATOM 684 C CA . GLU A 1 95 ? -3.314 -5.622 2.244 1.00 83.19 95 GLU A CA 1
ATOM 685 C C . GLU A 1 95 ? -4.041 -4.405 2.823 1.00 83.19 95 GLU A C 1
ATOM 687 O O . GLU A 1 95 ? -4.449 -4.420 3.986 1.00 83.19 95 GLU A O 1
ATOM 692 N N . THR A 1 96 ? -4.311 -3.396 1.994 1.00 82.06 96 THR A N 1
ATOM 693 C CA . THR A 1 96 ? -5.099 -2.222 2.385 1.00 82.06 96 THR A CA 1
ATOM 694 C C . THR A 1 96 ? -6.509 -2.626 2.821 1.00 82.06 96 THR A C 1
ATOM 696 O O . THR A 1 96 ? -6.971 -2.191 3.876 1.00 82.06 96 THR A O 1
ATOM 699 N N . ALA A 1 97 ? -7.181 -3.508 2.075 1.00 78.62 97 ALA A N 1
ATOM 700 C CA . ALA A 1 97 ? -8.502 -4.016 2.440 1.00 78.62 97 ALA A CA 1
ATOM 701 C C . ALA A 1 97 ? -8.472 -4.816 3.755 1.00 78.62 97 ALA A C 1
ATOM 703 O O . ALA A 1 97 ? -9.343 -4.639 4.607 1.00 78.62 97 ALA A O 1
ATOM 704 N N . ARG A 1 98 ? -7.446 -5.655 3.964 1.00 77.25 98 ARG A N 1
ATOM 705 C CA . ARG A 1 98 ? -7.249 -6.384 5.230 1.00 77.25 98 ARG A CA 1
ATOM 706 C C . ARG A 1 98 ? -7.019 -5.438 6.403 1.00 77.25 98 ARG A C 1
ATOM 708 O O . ARG A 1 98 ? -7.606 -5.643 7.460 1.00 77.25 98 ARG A O 1
ATOM 715 N N . SER A 1 99 ? -6.206 -4.403 6.214 1.00 74.94 99 SER A N 1
ATOM 716 C CA . SER A 1 99 ? -5.948 -3.378 7.227 1.00 74.94 99 SER A CA 1
ATOM 717 C C . SER A 1 99 ? -7.233 -2.631 7.589 1.00 74.94 99 SER A C 1
ATOM 719 O O . SER A 1 99 ? -7.586 -2.547 8.762 1.00 74.94 99 SER A O 1
ATOM 721 N N . GLN A 1 100 ? -8.009 -2.181 6.599 1.00 77.38 100 GLN A N 1
ATOM 722 C CA . GLN A 1 100 ? -9.306 -1.535 6.835 1.00 77.38 100 GLN A CA 1
ATOM 723 C C . GLN A 1 100 ? -10.290 -2.453 7.572 1.00 77.38 100 GLN A C 1
ATOM 725 O O . GLN A 1 100 ? -10.955 -2.009 8.508 1.00 77.38 100 GLN A O 1
ATOM 730 N N . ALA A 1 101 ? -10.350 -3.736 7.205 1.00 74.88 101 ALA A N 1
ATOM 731 C CA . ALA A 1 101 ? -11.176 -4.720 7.900 1.00 74.88 101 ALA A CA 1
ATOM 732 C C . ALA A 1 101 ? -10.716 -4.939 9.352 1.00 74.88 101 ALA A C 1
ATOM 734 O O . ALA A 1 101 ? -11.552 -5.025 10.251 1.00 74.88 101 ALA A O 1
ATOM 735 N N . ALA A 1 102 ? -9.404 -4.972 9.604 1.00 75.19 102 ALA A N 1
ATOM 736 C CA . ALA A 1 102 ? -8.853 -5.063 10.953 1.00 75.19 102 ALA A CA 1
ATOM 737 C C . ALA A 1 102 ? -9.210 -3.827 11.797 1.00 75.19 102 ALA A C 1
ATOM 739 O O . ALA A 1 102 ? -9.662 -3.971 12.932 1.00 75.19 102 ALA A O 1
ATOM 740 N N . TRP A 1 103 ? -9.103 -2.617 11.237 1.00 71.75 103 TRP A N 1
ATOM 741 C CA . TRP A 1 103 ? -9.521 -1.386 11.916 1.00 71.75 103 TRP A CA 1
ATOM 742 C C . TRP A 1 103 ? -11.028 -1.343 12.188 1.00 71.75 103 TRP A C 1
ATOM 744 O O . TRP A 1 103 ? -11.444 -0.941 13.276 1.00 71.75 103 TRP A O 1
ATOM 754 N N . ALA A 1 104 ? -11.855 -1.812 11.251 1.00 71.81 104 ALA A N 1
ATOM 755 C CA . ALA A 1 104 ? -13.296 -1.935 11.456 1.00 71.81 104 ALA A CA 1
ATOM 756 C C . ALA A 1 104 ? -13.637 -2.941 12.573 1.00 71.81 104 ALA A C 1
ATOM 758 O O . ALA A 1 104 ? -14.501 -2.665 13.408 1.00 71.81 104 ALA A O 1
ATOM 759 N N . ALA A 1 105 ? -12.926 -4.072 12.639 1.00 69.56 105 ALA A N 1
ATOM 760 C CA . ALA A 1 105 ? -13.088 -5.064 13.702 1.00 69.56 105 ALA A CA 1
ATOM 761 C C . ALA A 1 105 ? -12.687 -4.511 15.082 1.00 69.56 105 ALA A C 1
ATOM 763 O O . ALA A 1 105 ? -13.399 -4.736 16.060 1.00 69.56 105 ALA A O 1
ATOM 764 N N . ILE A 1 106 ? -11.603 -3.728 15.163 1.00 71.50 106 ILE A N 1
ATOM 765 C CA . ILE A 1 106 ? -11.201 -3.030 16.397 1.00 71.50 106 ILE A CA 1
ATOM 766 C C . ILE A 1 106 ? -12.290 -2.040 16.836 1.00 71.50 106 ILE A C 1
ATOM 768 O O . ILE A 1 106 ? -12.640 -1.995 18.014 1.00 71.50 106 ILE A O 1
ATOM 772 N N . GLY A 1 107 ? -12.873 -1.289 15.897 1.00 67.06 107 GLY A N 1
ATOM 773 C CA . GLY A 1 107 ? -13.978 -0.371 16.186 1.00 67.06 107 GLY A CA 1
ATOM 774 C C . GLY A 1 107 ? -15.208 -1.072 16.776 1.00 67.06 107 GLY A C 1
ATOM 775 O O . GLY A 1 107 ? -15.786 -0.586 17.748 1.00 67.06 107 GLY A O 1
ATOM 776 N N . GLN A 1 108 ? -15.580 -2.242 16.245 1.00 68.81 108 GLN A N 1
ATOM 777 C CA . GLN A 1 108 ? -16.694 -3.030 16.788 1.00 68.81 108 GLN A CA 1
ATOM 778 C C . GLN A 1 108 ? -16.370 -3.660 18.147 1.00 68.81 108 GLN A C 1
ATOM 780 O O . GLN A 1 108 ? -17.207 -3.622 19.050 1.00 68.81 108 GLN A O 1
ATOM 785 N N . MET A 1 109 ? -15.151 -4.174 18.333 1.00 71.06 109 MET A N 1
ATOM 786 C CA . MET A 1 109 ? -14.710 -4.699 19.628 1.00 71.06 109 MET A CA 1
ATOM 787 C C . MET A 1 109 ? -14.716 -3.604 20.706 1.00 71.06 109 MET A C 1
ATOM 789 O O . MET A 1 109 ? -15.149 -3.855 21.828 1.00 71.06 109 MET A O 1
ATOM 793 N N . GLY A 1 110 ? -14.315 -2.376 20.361 1.00 70.00 110 GLY A N 1
ATOM 794 C CA . GLY A 1 110 ? -14.379 -1.225 21.264 1.00 70.00 110 GLY A CA 1
ATOM 795 C C . GLY A 1 110 ? -15.804 -0.900 21.723 1.00 70.00 110 GLY A C 1
ATOM 796 O O . GLY A 1 110 ? -16.032 -0.708 22.916 1.00 70.00 110 GLY A O 1
ATOM 797 N N . GLN A 1 111 ? -16.783 -0.912 20.811 1.00 70.62 111 GLN A N 1
ATOM 798 C CA . GLN A 1 111 ? -18.192 -0.704 21.176 1.00 70.62 111 GLN A CA 1
ATOM 799 C C . GLN A 1 111 ? -18.740 -1.836 22.050 1.00 70.62 111 GLN A C 1
ATOM 801 O O . GLN A 1 111 ? -19.467 -1.580 23.011 1.00 70.62 111 GLN A O 1
ATOM 806 N N . GLN A 1 112 ? -18.367 -3.083 21.757 1.00 71.81 112 GLN A N 1
ATOM 807 C CA . GLN A 1 112 ? -18.793 -4.229 22.554 1.00 71.81 112 GLN A CA 1
ATOM 808 C C . GLN A 1 112 ? -18.205 -4.185 23.971 1.00 71.81 112 GLN A C 1
ATOM 810 O O . GLN A 1 112 ? -18.918 -4.433 24.943 1.00 71.81 112 GLN A O 1
ATOM 815 N N . MET A 1 113 ? -16.931 -3.809 24.102 1.00 74.25 113 MET A N 1
ATOM 816 C CA . MET A 1 113 ? -16.266 -3.679 25.397 1.00 74.25 113 MET A CA 1
ATOM 817 C C . MET A 1 113 ? -16.861 -2.529 26.224 1.00 74.25 113 MET A C 1
ATOM 819 O O . MET A 1 113 ? -17.112 -2.699 27.415 1.00 74.25 113 MET A O 1
ATOM 823 N N . GLN A 1 114 ? -17.179 -1.393 25.595 1.00 73.69 114 GLN A N 1
ATOM 824 C CA . GLN A 1 114 ? -17.818 -0.264 26.274 1.00 73.69 114 GLN A CA 1
ATOM 825 C C . GLN A 1 114 ? -19.241 -0.605 26.750 1.00 73.69 114 GLN A C 1
ATOM 827 O O . GLN A 1 114 ? -19.626 -0.243 27.863 1.00 73.69 114 GLN A O 1
ATOM 832 N N . ALA A 1 115 ? -20.006 -1.357 25.951 1.00 72.94 115 ALA A N 1
ATOM 833 C CA . ALA A 1 115 ? -21.324 -1.850 26.348 1.00 72.94 115 ALA A CA 1
ATOM 834 C C . ALA A 1 115 ? -21.241 -2.834 27.527 1.00 72.94 115 ALA A C 1
ATOM 836 O O . ALA A 1 115 ? -22.051 -2.759 28.451 1.00 72.94 115 ALA A O 1
ATOM 837 N N . GLN A 1 116 ? -20.244 -3.722 27.530 1.00 75.56 116 GLN A N 1
ATOM 838 C CA . GLN A 1 116 ? -20.040 -4.682 28.614 1.00 75.56 116 GLN A CA 1
ATOM 839 C C . GLN A 1 116 ? -19.626 -3.989 29.919 1.00 75.56 116 GLN A C 1
ATOM 841 O O . GLN A 1 116 ? -20.146 -4.322 30.984 1.00 75.56 116 GLN A O 1
ATOM 846 N N . GLN A 1 117 ? -18.760 -2.977 29.833 1.00 73.81 117 GLN A N 1
ATOM 847 C CA . GLN A 1 117 ? -18.341 -2.184 30.986 1.00 73.81 117 GLN A CA 1
ATOM 848 C C . GLN A 1 117 ? -19.510 -1.383 31.576 1.00 73.81 117 GLN A C 1
ATOM 850 O O . GLN A 1 117 ? -19.739 -1.436 32.781 1.00 73.81 117 GLN A O 1
ATOM 855 N N . ALA A 1 118 ? -20.334 -0.752 30.732 1.00 73.38 118 ALA A N 1
ATOM 856 C CA . ALA A 1 118 ? -21.534 -0.045 31.182 1.00 73.38 118 ALA A CA 1
ATOM 857 C C . ALA A 1 118 ? -22.547 -0.972 31.882 1.00 73.38 118 ALA A C 1
ATOM 859 O O . ALA A 1 118 ? -23.179 -0.577 32.863 1.00 73.38 118 ALA A O 1
ATOM 860 N N . GLN A 1 119 ? -22.695 -2.215 31.411 1.00 75.56 119 GLN A N 1
ATOM 861 C CA . GLN A 1 119 ? -23.583 -3.198 32.037 1.00 75.56 119 GLN A CA 1
ATOM 862 C C . GLN A 1 119 ? -23.062 -3.648 33.409 1.00 75.56 119 GLN A C 1
ATOM 864 O O . GLN A 1 119 ? -23.838 -3.802 34.355 1.00 75.56 119 GLN A O 1
ATOM 869 N N . GLN A 1 120 ? -21.746 -3.828 33.524 1.00 76.62 120 GLN A N 1
ATOM 870 C CA . GLN A 1 120 ? -21.091 -4.235 34.761 1.00 76.62 120 GLN A CA 1
ATOM 871 C C . GLN A 1 120 ? -21.134 -3.115 35.809 1.00 76.62 120 GLN A C 1
ATOM 873 O O . GLN A 1 120 ? -21.486 -3.372 36.961 1.00 76.62 120 GLN A O 1
ATOM 878 N N . ASP A 1 121 ? -20.890 -1.870 35.396 1.00 79.56 121 ASP A N 1
ATOM 879 C CA . ASP A 1 121 ? -21.014 -0.691 36.254 1.00 79.56 121 ASP A CA 1
ATOM 880 C C . ASP A 1 121 ? -22.457 -0.487 36.727 1.00 79.56 121 ASP A C 1
ATOM 882 O O . ASP A 1 121 ? -22.687 -0.235 37.909 1.00 79.56 121 ASP A O 1
ATOM 886 N N . ALA A 1 122 ? -23.450 -0.660 35.846 1.00 77.44 122 ALA A N 1
ATOM 887 C CA . ALA A 1 122 ? -24.860 -0.569 36.222 1.00 77.44 122 ALA A CA 1
ATOM 888 C C . ALA A 1 122 ? -25.249 -1.618 37.278 1.00 77.44 122 ALA A C 1
ATOM 890 O O . ALA A 1 122 ? -25.927 -1.290 38.255 1.00 77.44 122 ALA A O 1
ATOM 891 N N . TYR A 1 123 ? -24.786 -2.861 37.115 1.00 80.94 123 TYR A N 1
ATOM 892 C CA . TYR A 1 123 ? -25.028 -3.933 38.081 1.00 80.94 123 TYR A CA 1
ATOM 893 C C . TYR A 1 123 ? -24.371 -3.638 39.437 1.00 80.94 123 TYR A C 1
ATOM 895 O O . TYR A 1 123 ? -25.007 -3.752 40.487 1.00 80.94 123 TYR A O 1
ATOM 903 N N . ASN A 1 124 ? -23.115 -3.190 39.420 1.00 82.81 124 ASN A N 1
ATOM 904 C CA . ASN A 1 124 ? -22.370 -2.866 40.634 1.00 82.81 124 ASN A CA 1
ATOM 905 C C . ASN A 1 124 ? -23.003 -1.678 41.386 1.00 82.81 124 ASN A C 1
ATOM 907 O O . ASN A 1 124 ? -23.111 -1.677 42.613 1.00 82.81 124 ASN A O 1
ATOM 911 N N . ASN A 1 125 ? -23.508 -0.688 40.646 1.00 82.12 125 ASN A N 1
ATOM 912 C CA . ASN A 1 125 ? -24.164 0.487 41.213 1.00 82.12 125 ASN A CA 1
ATOM 913 C C . ASN A 1 125 ? -25.522 0.142 41.859 1.00 82.12 125 ASN A C 1
ATOM 915 O O . ASN A 1 125 ? -25.840 0.653 42.934 1.00 82.12 125 ASN A O 1
ATOM 919 N N . GLN A 1 126 ? -26.300 -0.780 41.275 1.00 79.94 126 GLN A N 1
ATOM 920 C CA . GLN A 1 126 ? -27.531 -1.280 41.907 1.00 79.94 126 GLN A CA 1
ATOM 921 C C . GLN A 1 126 ? -27.252 -2.010 43.226 1.00 79.94 126 GLN A C 1
ATOM 923 O O . GLN A 1 126 ? -27.954 -1.787 44.215 1.00 79.94 126 GLN A O 1
ATOM 928 N N . GLN A 1 127 ? -26.213 -2.847 43.263 1.00 79.69 127 GLN A N 1
ATOM 929 C CA . GLN A 1 127 ? -25.839 -3.567 44.479 1.00 79.69 127 GLN A CA 1
ATOM 930 C C . GLN A 1 127 ? -25.365 -2.603 45.580 1.00 79.69 127 GLN A C 1
ATOM 932 O O . GLN A 1 127 ? -25.788 -2.720 46.731 1.00 79.69 127 GLN A O 1
ATOM 937 N N . MET A 1 128 ? -24.564 -1.598 45.218 1.00 78.56 128 MET A N 1
ATOM 938 C CA . MET A 1 128 ? -24.146 -0.526 46.125 1.00 78.56 128 MET A CA 1
ATOM 939 C C . MET A 1 128 ? -25.332 0.256 46.694 1.00 78.56 128 MET A C 1
ATOM 941 O O . MET A 1 128 ? -25.365 0.510 47.894 1.00 78.56 128 MET A O 1
ATOM 945 N N . GLN A 1 129 ? -26.331 0.613 45.881 1.00 80.00 129 GLN A N 1
ATOM 946 C CA . GLN A 1 129 ? -27.512 1.335 46.373 1.00 80.00 129 GLN A CA 1
ATOM 947 C C . GLN A 1 129 ? -28.316 0.521 47.392 1.00 80.00 129 GLN A C 1
ATOM 949 O O . GLN A 1 129 ? -28.727 1.067 48.417 1.00 80.00 129 GLN A O 1
ATOM 954 N N . GLN A 1 130 ? -28.499 -0.780 47.153 1.00 79.75 130 GLN A N 1
ATOM 955 C CA . GLN A 1 130 ? -29.183 -1.658 48.107 1.00 79.75 130 GLN A CA 1
ATOM 956 C C . GLN A 1 130 ? -28.394 -1.801 49.415 1.00 79.75 130 GLN A C 1
ATOM 958 O O . GLN A 1 130 ? -28.966 -1.675 50.500 1.00 79.75 130 GL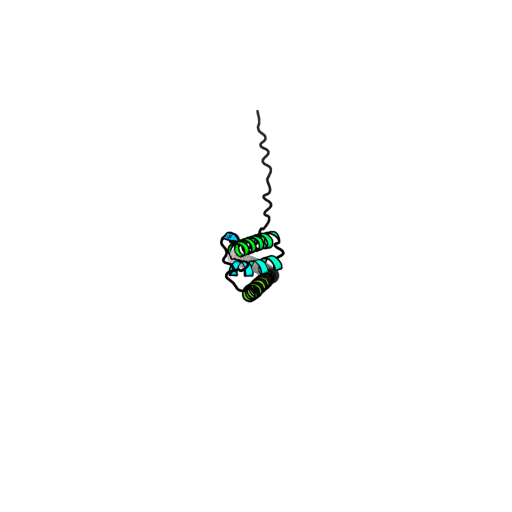N A O 1
ATOM 963 N N . ALA A 1 131 ? -27.075 -1.990 49.324 1.00 79.56 131 ALA A N 1
ATOM 964 C CA . ALA A 1 131 ? -26.208 -2.061 50.497 1.00 79.56 131 ALA A CA 1
ATOM 965 C C . ALA A 1 131 ? -26.232 -0.750 51.302 1.00 79.56 131 ALA A C 1
ATOM 967 O O . ALA A 1 131 ? -26.320 -0.770 52.530 1.00 79.56 131 ALA A O 1
ATOM 968 N N . ASN A 1 132 ? -26.228 0.401 50.626 1.00 80.56 132 ASN A N 1
ATOM 969 C CA . ASN A 1 132 ? -26.212 1.702 51.290 1.00 80.56 132 ASN A CA 1
ATOM 970 C C . ASN A 1 132 ? -27.527 1.991 52.040 1.00 80.56 132 ASN A C 1
ATOM 972 O O . ASN A 1 132 ? -27.505 2.559 53.132 1.00 80.56 132 ASN A O 1
ATOM 976 N N . GLN A 1 133 ? -28.671 1.543 51.507 1.00 79.81 133 GLN A N 1
ATOM 977 C CA . GLN A 1 133 ? -29.956 1.632 52.211 1.00 79.81 133 GLN A CA 1
ATOM 978 C C . GLN A 1 133 ? -29.987 0.763 53.476 1.00 79.81 133 GLN A C 1
ATOM 980 O O . GLN A 1 133 ? -30.470 1.215 54.517 1.00 79.81 133 GLN A O 1
ATOM 985 N N . GLN A 1 134 ? -29.430 -0.452 53.425 1.00 78.56 134 GLN A N 1
ATOM 986 C CA . GLN A 1 134 ? -29.322 -1.307 54.612 1.00 78.56 134 GLN A CA 1
ATOM 987 C C . GLN A 1 134 ? -28.404 -0.696 55.677 1.00 78.56 134 GLN A C 1
ATOM 989 O O . GLN A 1 134 ? -28.758 -0.686 56.856 1.00 78.56 134 GLN A O 1
ATOM 994 N N . ILE A 1 135 ? -27.264 -0.126 55.274 1.00 81.75 135 ILE A N 1
ATOM 995 C CA . ILE A 1 135 ? -26.330 0.528 56.201 1.00 81.75 135 ILE A CA 1
ATOM 996 C C . ILE A 1 135 ? -26.982 1.73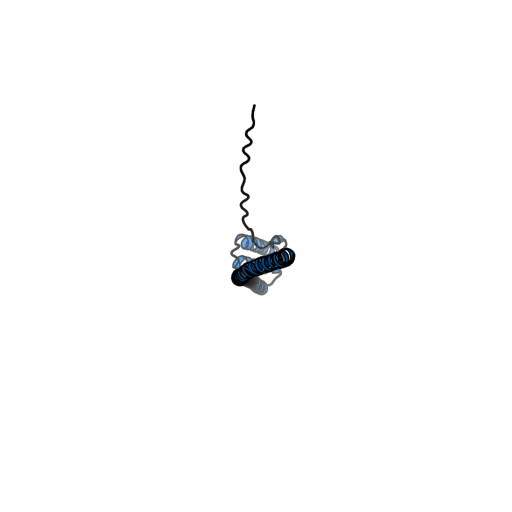8 56.879 1.00 81.75 135 ILE A C 1
ATOM 998 O O . ILE A 1 135 ? -26.842 1.898 58.092 1.00 81.75 135 ILE A O 1
ATOM 1002 N N . GLN A 1 136 ? -27.729 2.568 56.142 1.00 76.12 136 GLN A N 1
ATOM 1003 C CA . GLN A 1 136 ? -28.422 3.718 56.734 1.00 76.12 136 GLN A CA 1
ATOM 1004 C C . GLN A 1 136 ? -29.456 3.300 57.786 1.00 76.12 136 GLN A C 1
ATOM 1006 O O . GLN A 1 136 ? -29.506 3.898 58.864 1.00 76.12 136 GLN A O 1
ATOM 1011 N N . GLN A 1 137 ? -30.242 2.251 57.524 1.00 79.31 137 GLN A N 1
ATOM 1012 C CA . GLN A 1 137 ? -31.190 1.729 58.515 1.00 79.31 137 GLN A CA 1
ATOM 1013 C C . GLN A 1 137 ? -30.477 1.148 59.741 1.00 79.31 137 GLN A C 1
ATOM 1015 O O . GLN A 1 137 ? -30.901 1.371 60.878 1.00 79.31 137 GLN A O 1
ATOM 1020 N N . GLN A 1 138 ? -29.365 0.442 59.532 1.00 80.56 138 GLN A N 1
ATOM 1021 C CA . GLN A 1 138 ? -28.596 -0.151 60.621 1.00 80.56 138 GLN A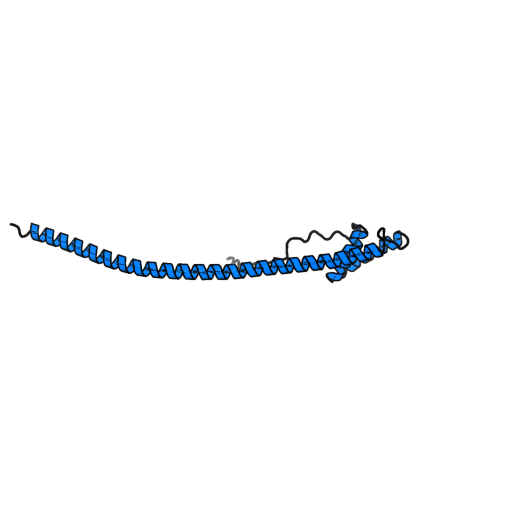 CA 1
ATOM 1022 C C . GLN A 1 138 ? -27.920 0.919 61.497 1.00 80.56 138 GLN A C 1
ATOM 1024 O O . GLN A 1 138 ? -27.941 0.802 62.723 1.00 80.56 138 GLN A O 1
ATOM 1029 N N . GLN A 1 139 ? -27.400 2.001 60.902 1.00 78.25 139 GLN A N 1
ATOM 1030 C CA . GLN A 1 139 ? -26.880 3.153 61.649 1.00 78.25 139 GLN A CA 1
ATOM 1031 C C . GLN A 1 139 ? -27.967 3.847 62.476 1.00 78.25 139 GLN A C 1
ATOM 1033 O O . GLN A 1 139 ? -27.720 4.183 63.634 1.00 78.25 139 GLN A O 1
ATOM 1038 N N . GLN A 1 140 ? -29.173 4.029 61.926 1.00 79.69 140 GLN A N 1
ATOM 1039 C CA . GLN A 1 140 ? -30.289 4.608 62.682 1.00 79.69 140 GLN A CA 1
ATOM 1040 C C . GLN A 1 140 ? -30.684 3.748 63.887 1.00 79.69 140 GLN A C 1
ATOM 1042 O O . GLN A 1 140 ? -30.865 4.283 64.982 1.00 79.69 140 GLN A O 1
ATOM 1047 N N . MET A 1 141 ? -30.767 2.423 63.721 1.00 80.50 141 MET A N 1
ATOM 1048 C CA . MET A 1 141 ? -31.036 1.524 64.848 1.00 80.50 141 MET A CA 1
ATOM 1049 C C . MET A 1 141 ? -29.930 1.575 65.905 1.00 80.50 141 MET A C 1
ATOM 1051 O O . MET A 1 141 ? -30.232 1.627 67.096 1.00 80.50 141 MET A O 1
ATOM 1055 N N . MET A 1 142 ? -28.661 1.598 65.487 1.00 81.25 142 MET A N 1
ATOM 1056 C CA . MET A 1 142 ? -27.529 1.673 66.413 1.00 81.25 142 MET A CA 1
ATOM 1057 C C . MET A 1 142 ? -27.562 2.967 67.243 1.00 81.25 142 MET A C 1
ATOM 1059 O O . MET A 1 142 ? -27.415 2.919 68.465 1.00 81.25 142 MET A O 1
ATOM 1063 N N . LEU A 1 143 ? -27.816 4.115 66.605 1.00 80.69 143 LEU A N 1
ATOM 1064 C CA . LEU A 1 143 ? -27.944 5.409 67.285 1.00 80.69 143 LEU A CA 1
ATOM 1065 C C . LEU A 1 143 ? -29.105 5.417 68.288 1.00 80.69 143 LEU A C 1
ATOM 1067 O O . LEU A 1 143 ? -28.948 5.896 69.412 1.00 80.69 143 LEU A O 1
ATOM 1071 N N . MET A 1 144 ? -30.255 4.844 67.918 1.00 79.25 144 MET A N 1
ATOM 1072 C CA . MET A 1 144 ? -31.411 4.768 68.814 1.00 79.25 144 MET A CA 1
ATOM 1073 C C . MET A 1 144 ? -31.128 3.873 70.031 1.00 79.25 144 MET A C 1
ATOM 1075 O O . MET A 1 144 ? -31.458 4.227 71.166 1.00 79.25 144 MET A O 1
ATOM 1079 N N . GLN A 1 145 ? -30.458 2.736 69.829 1.00 78.12 145 GLN A N 1
ATOM 1080 C CA . GLN A 1 145 ? -30.102 1.822 70.914 1.00 78.12 145 GLN A CA 1
ATOM 1081 C C . GLN A 1 145 ? -29.107 2.464 71.894 1.00 78.12 145 GLN A C 1
ATOM 1083 O O . GLN A 1 145 ? -29.265 2.332 73.110 1.00 78.12 145 GLN A O 1
ATOM 1088 N N . GLN A 1 146 ? -28.141 3.230 71.378 1.00 78.19 146 GLN A N 1
ATOM 1089 C CA . GLN A 1 146 ? -27.176 3.969 72.191 1.00 78.19 146 GLN A CA 1
ATOM 1090 C C . GLN A 1 146 ? -27.856 5.068 73.027 1.00 78.19 146 GLN A C 1
ATOM 1092 O O . GLN A 1 146 ? -27.583 5.194 74.221 1.00 78.19 146 GLN A O 1
ATOM 1097 N N . GLN A 1 147 ? -28.810 5.806 72.446 1.00 75.19 147 GLN A N 1
ATOM 1098 C CA . GLN A 1 147 ? -29.597 6.800 73.183 1.00 75.19 147 GLN A CA 1
ATOM 1099 C C . GLN A 1 147 ? -30.461 6.149 74.275 1.00 75.19 147 GLN A C 1
ATOM 1101 O O . GLN A 1 147 ? -30.555 6.666 75.387 1.00 75.19 147 GLN A O 1
ATOM 1106 N N . THR A 1 148 ? -31.044 4.982 73.993 1.00 72.25 148 THR A N 1
ATOM 1107 C CA . THR A 1 148 ? -31.874 4.249 74.960 1.00 72.25 148 THR A CA 1
ATOM 1108 C C . THR A 1 148 ? -31.045 3.749 76.145 1.00 72.25 148 THR A C 1
ATOM 1110 O O . THR A 1 148 ? -31.471 3.877 77.292 1.00 72.25 148 THR A O 1
ATOM 1113 N N . GLN A 1 149 ? -29.836 3.232 75.900 1.00 69.88 149 GLN A N 1
ATOM 1114 C CA . GLN A 1 149 ? -28.916 2.835 76.971 1.00 69.88 149 GLN A CA 1
ATOM 1115 C C . GLN A 1 149 ? -28.435 4.034 77.796 1.00 69.88 149 GLN A C 1
ATOM 1117 O O . GLN A 1 149 ? -28.387 3.938 79.022 1.00 69.88 149 GLN A O 1
ATOM 1122 N N . ALA A 1 150 ? -28.150 5.176 77.161 1.00 68.81 150 ALA A N 1
ATOM 1123 C CA . ALA A 1 150 ? -27.794 6.404 77.870 1.00 68.81 150 ALA A CA 1
ATOM 1124 C C . ALA A 1 150 ? -28.941 6.892 78.774 1.00 68.81 150 ALA A C 1
ATOM 1126 O O . ALA A 1 150 ? -28.722 7.191 79.946 1.00 68.81 150 ALA A O 1
ATOM 1127 N N . LEU A 1 151 ? -30.181 6.888 78.274 1.00 66.00 151 LEU A N 1
ATOM 1128 C CA . LEU A 1 151 ? -31.370 7.261 79.046 1.00 66.00 151 LEU A CA 1
ATOM 1129 C C . LEU A 1 151 ? -31.657 6.283 80.197 1.00 66.00 151 LEU A C 1
ATOM 1131 O O . LEU A 1 151 ? -31.997 6.720 81.293 1.00 66.00 151 LEU A O 1
ATOM 1135 N N . GLN A 1 152 ? -31.483 4.973 79.997 1.00 63.66 152 GLN A N 1
ATOM 1136 C CA . GLN A 1 152 ? -31.626 3.979 81.071 1.00 63.66 152 GLN A CA 1
ATOM 1137 C C . GLN A 1 152 ? -30.522 4.097 82.131 1.00 63.66 152 GLN A C 1
ATOM 1139 O O . GLN A 1 152 ? -30.798 3.917 83.319 1.00 63.66 152 GLN A O 1
ATOM 1144 N N . GLY A 1 153 ? -29.294 4.438 81.726 1.00 61.00 153 GLY A N 1
ATOM 1145 C CA . GLY A 1 153 ? -28.202 4.768 82.642 1.00 61.00 153 GLY A CA 1
ATOM 1146 C C . GLY A 1 153 ? -28.521 5.997 83.495 1.00 61.00 153 GLY A C 1
ATOM 1147 O O . GLY A 1 153 ? -28.376 5.953 84.716 1.00 61.00 153 GLY A O 1
ATOM 1148 N N . ILE A 1 154 ? -29.059 7.051 82.872 1.00 60.16 154 ILE A N 1
ATOM 1149 C CA . ILE A 1 154 ? -29.503 8.270 83.561 1.00 60.16 154 ILE A CA 1
ATOM 1150 C C . ILE A 1 154 ? -30.658 7.962 84.531 1.00 60.16 154 ILE A C 1
ATOM 1152 O O . ILE A 1 154 ? -30.608 8.370 85.690 1.00 60.16 154 ILE A O 1
ATOM 1156 N N . ASN A 1 155 ? -31.653 7.172 84.119 1.00 56.78 155 ASN A N 1
ATOM 1157 C CA . ASN A 1 155 ? -32.809 6.842 84.960 1.00 56.78 155 ASN A CA 1
ATOM 1158 C C . ASN A 1 155 ? -32.430 5.976 86.182 1.00 56.78 155 ASN A C 1
ATOM 1160 O O . ASN A 1 155 ? -32.967 6.170 87.269 1.00 56.78 155 ASN A O 1
ATOM 1164 N N . ARG A 1 156 ? -31.441 5.075 86.053 1.00 58.03 156 ARG A N 1
ATOM 1165 C CA . ARG A 1 156 ? -30.870 4.353 87.209 1.00 58.03 156 ARG A CA 1
ATOM 1166 C C . ARG A 1 156 ? -30.022 5.246 88.117 1.00 58.03 156 ARG A C 1
ATOM 1168 O O . ARG A 1 156 ? -29.996 5.002 89.315 1.00 58.03 156 ARG A O 1
ATOM 1175 N N . SER A 1 157 ? -29.354 6.268 87.574 1.00 56.62 157 SER A N 1
ATOM 1176 C CA . SER A 1 157 ? -28.594 7.236 88.383 1.00 56.62 157 SER A CA 1
ATOM 1177 C C . SER A 1 157 ? -29.468 8.257 89.125 1.00 56.62 157 SER A C 1
ATOM 1179 O O . SER A 1 157 ? -29.022 8.802 90.128 1.00 56.62 157 SER A O 1
ATOM 1181 N N . LEU A 1 158 ? -30.702 8.499 88.663 1.00 55.19 158 LEU A N 1
ATOM 1182 C CA . LEU A 1 158 ? -31.637 9.462 89.264 1.00 55.19 158 LEU A CA 1
ATOM 1183 C C . LEU A 1 158 ? -32.703 8.815 90.167 1.00 55.19 158 LEU A C 1
ATOM 1185 O O . LEU A 1 158 ? -33.208 9.483 91.057 1.00 55.19 158 LEU A O 1
ATOM 1189 N N . GLY A 1 159 ? -33.044 7.536 89.965 1.00 50.78 159 GLY A N 1
ATOM 1190 C CA . GLY A 1 159 ? -34.033 6.804 90.776 1.00 50.78 159 GLY A CA 1
ATOM 1191 C C . GLY A 1 159 ? -33.460 6.025 91.967 1.00 50.78 159 GLY A C 1
ATOM 1192 O O . GLY A 1 159 ? -34.170 5.223 92.566 1.00 50.78 159 GLY A O 1
ATOM 1193 N N . GLY A 1 160 ? -32.172 6.203 92.266 1.00 50.81 160 GLY A N 1
ATOM 1194 C CA . GLY A 1 160 ? -31.465 5.551 93.367 1.00 50.81 160 GLY A CA 1
ATOM 1195 C C . GLY A 1 160 ? -30.978 6.543 94.418 1.00 50.81 160 GLY A C 1
ATOM 1196 O O . GLY A 1 160 ? -29.786 6.544 94.701 1.00 50.81 160 GLY A O 1
ATOM 1197 N N . TRP A 1 161 ? -31.876 7.383 94.939 1.00 45.53 161 TRP A N 1
ATOM 1198 C CA . TRP A 1 161 ? -31.742 8.140 96.191 1.00 45.53 161 TRP A CA 1
ATOM 1199 C C . TRP A 1 161 ? -33.121 8.311 96.825 1.00 45.53 161 TRP A C 1
ATOM 1201 O O . TRP A 1 161 ? -34.076 8.596 96.066 1.00 45.53 161 TRP A O 1
#

Secondary structure (DSSP, 8-state):
--------------------S--PPPPPGGGS-HHHHHHHHHHHHHHT-HHHHHHH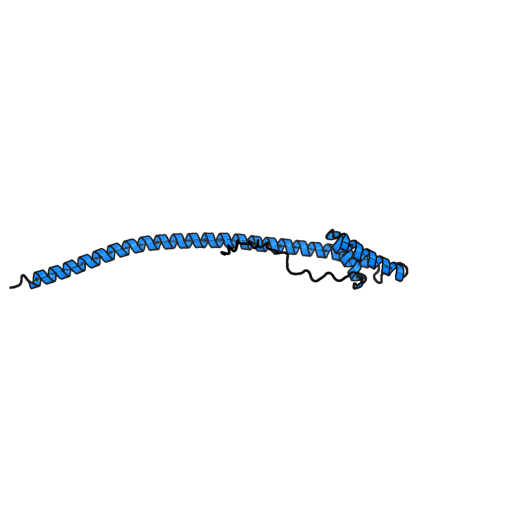HHHHHHHHHHTTS--SS-HHHHHHHHHHHHHHHHHHHHHHHHHHHHHHHHHHHHHHHHHHHHHHHHHHHHHHHHHHHHHHHHHHHHHHHHHHHHHHHHHHHHS--

Organism: NCBI:txid67827